Protein AF-A0A953NHK7-F1 (afdb_monomer_lite)

Secondary structure (DSSP, 8-state):
--HHHHHHHHHTTTTT----HHHHHHHHHHHHHHHHHHHHHHHHHHHHHHHHHHHHHHHHHHHHTTT--S----HHHHHHHHHHHHHHHHHHHHHHHHHHHHHHHHHHTT-

Structure (mmCIF, N/CA/C/O backbone):
data_AF-A0A953NHK7-F1
#
_entry.id   AF-A0A953NHK7-F1
#
loop_
_atom_site.group_PDB
_atom_site.id
_atom_site.type_symbol
_atom_site.label_atom_id
_atom_site.label_alt_id
_atom_site.label_comp_id
_atom_site.label_asym_id
_atom_site.label_entity_id
_atom_site.label_seq_id
_atom_site.pdbx_PDB_ins_code
_atom_site.Cartn_x
_atom_site.Cartn_y
_atom_site.Cartn_z
_atom_site.occupancy
_atom_site.B_iso_or_equiv
_atom_site.auth_seq_id
_atom_site.auth_comp_id
_atom_site.auth_asym_id
_atom_site.auth_atom_id
_atom_site.pdbx_PDB_model_num
ATOM 1 N N . MET A 1 1 ? 25.060 -7.883 -4.696 1.00 54.66 1 MET A N 1
ATOM 2 C CA . MET A 1 1 ? 25.900 -7.013 -5.527 1.00 54.66 1 MET A CA 1
ATOM 3 C C . MET A 1 1 ? 26.848 -6.259 -4.617 1.00 54.66 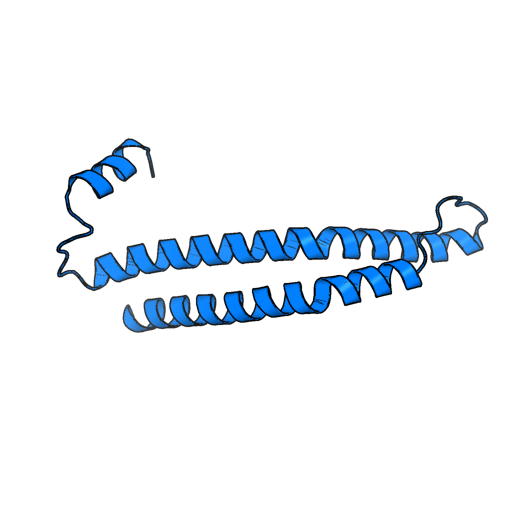1 MET A C 1
ATOM 5 O O . MET A 1 1 ? 26.381 -5.530 -3.742 1.00 54.66 1 MET A O 1
ATOM 9 N N . ASP A 1 2 ? 28.139 -6.533 -4.747 1.00 62.75 2 ASP A N 1
ATOM 10 C CA . ASP A 1 2 ? 29.198 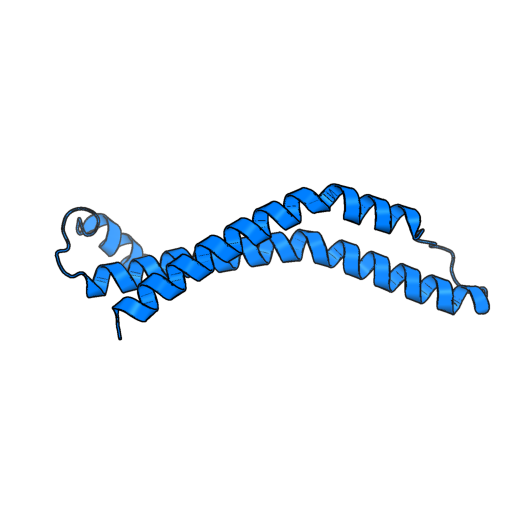-5.916 -3.938 1.00 62.75 2 ASP A CA 1
ATOM 11 C C . ASP A 1 2 ? 29.492 -4.470 -4.402 1.00 62.75 2 ASP A C 1
ATOM 13 O O . ASP A 1 2 ? 29.110 -4.058 -5.498 1.00 62.75 2 ASP A O 1
ATOM 17 N N . ILE A 1 3 ? 30.150 -3.672 -3.555 1.00 62.06 3 ILE A N 1
ATOM 18 C CA . ILE A 1 3 ? 30.604 -2.308 -3.849 1.00 62.06 3 ILE A CA 1
ATOM 19 C C . ILE A 1 3 ? 31.512 -2.274 -5.089 1.00 62.06 3 ILE A C 1
ATOM 21 O O . ILE A 1 3 ? 31.459 -1.308 -5.846 1.00 62.06 3 ILE A O 1
ATOM 25 N N . ILE A 1 4 ? 32.282 -3.340 -5.338 1.00 62.97 4 ILE A N 1
ATOM 26 C CA . ILE A 1 4 ? 33.149 -3.463 -6.515 1.00 62.97 4 ILE A CA 1
ATOM 27 C C . ILE A 1 4 ? 32.306 -3.558 -7.796 1.00 62.97 4 ILE A C 1
ATOM 29 O O . ILE A 1 4 ? 32.522 -2.771 -8.714 1.00 62.97 4 ILE A O 1
ATOM 33 N N . GLU A 1 5 ? 31.266 -4.399 -7.817 1.00 59.53 5 GLU A N 1
ATOM 34 C CA . GLU A 1 5 ? 30.342 -4.515 -8.963 1.00 59.53 5 GLU A CA 1
ATOM 35 C C . GLU A 1 5 ? 29.593 -3.200 -9.239 1.00 59.53 5 GLU A C 1
ATOM 37 O O . GLU A 1 5 ? 29.393 -2.816 -10.393 1.00 59.53 5 GLU A O 1
ATOM 42 N N . LYS A 1 6 ? 29.208 -2.465 -8.185 1.00 62.09 6 LYS A N 1
ATOM 43 C CA . LYS A 1 6 ? 28.562 -1.145 -8.316 1.00 62.09 6 LYS A CA 1
ATOM 44 C C . LYS A 1 6 ? 29.499 -0.104 -8.927 1.00 62.09 6 LYS A C 1
ATOM 46 O O . LYS A 1 6 ? 29.066 0.697 -9.753 1.00 62.09 6 LYS A O 1
ATOM 51 N N . CYS A 1 7 ? 30.768 -0.112 -8.526 1.00 57.75 7 CYS A N 1
ATOM 52 C CA . CYS A 1 7 ? 31.775 0.797 -9.058 1.00 57.75 7 CYS A CA 1
ATOM 53 C C . CYS A 1 7 ? 32.082 0.488 -10.524 1.00 57.75 7 CYS A C 1
ATOM 55 O O . CYS A 1 7 ? 32.084 1.413 -11.328 1.00 57.75 7 CYS A O 1
ATOM 57 N N . GLU A 1 8 ? 32.247 -0.786 -10.891 1.00 57.53 8 GLU A N 1
ATOM 58 C CA . GLU A 1 8 ? 32.501 -1.207 -12.275 1.00 57.53 8 GLU A CA 1
ATOM 59 C C . GLU A 1 8 ? 31.357 -0.833 -13.227 1.00 57.53 8 GLU A C 1
ATOM 61 O O . GLU A 1 8 ? 31.616 -0.410 -14.355 1.00 57.53 8 GLU A O 1
ATOM 66 N N . LEU A 1 9 ? 30.100 -0.893 -12.775 1.00 59.47 9 LEU A N 1
ATOM 67 C CA . LEU A 1 9 ? 28.931 -0.410 -13.526 1.00 59.47 9 LEU A CA 1
ATOM 68 C C . LEU A 1 9 ? 29.007 1.090 -13.859 1.00 59.47 9 LEU A C 1
ATOM 70 O O . LEU A 1 9 ? 28.588 1.504 -14.942 1.00 59.47 9 LEU A O 1
ATOM 74 N N . ILE A 1 10 ? 29.565 1.897 -12.953 1.00 63.34 10 ILE A N 1
ATOM 75 C CA . ILE A 1 10 ? 29.709 3.350 -13.110 1.00 63.34 10 ILE A CA 1
ATOM 76 C C . ILE A 1 10 ? 30.931 3.693 -13.978 1.00 63.34 10 ILE A C 1
ATOM 78 O O . ILE A 1 10 ? 30.824 4.534 -14.871 1.00 63.34 10 ILE A O 1
ATOM 82 N N . THR A 1 11 ? 32.085 3.049 -13.763 1.00 53.44 11 THR A N 1
ATOM 83 C CA . THR A 1 11 ? 33.334 3.357 -14.492 1.00 53.44 11 THR A CA 1
ATOM 84 C C . THR A 1 11 ? 33.384 2.809 -15.915 1.00 53.44 11 THR A C 1
ATOM 86 O O . THR A 1 11 ? 34.112 3.355 -16.741 1.00 53.44 11 THR A O 1
ATOM 89 N N . SER A 1 12 ? 32.616 1.771 -16.246 1.00 50.22 12 SER A N 1
ATOM 90 C CA . SER A 1 12 ? 32.643 1.139 -17.577 1.00 50.22 12 SER A CA 1
ATOM 91 C C . SER A 1 12 ? 31.852 1.875 -18.673 1.00 50.22 12 SER A C 1
ATOM 93 O O . SER A 1 12 ? 31.733 1.354 -19.779 1.00 50.22 12 SER A O 1
ATOM 95 N N . ASN A 1 13 ? 31.317 3.082 -18.423 1.00 46.66 13 ASN A N 1
ATOM 96 C CA . ASN A 1 13 ? 30.449 3.808 -19.372 1.00 46.66 13 ASN A CA 1
ATOM 97 C C . ASN A 1 13 ? 29.195 3.014 -19.811 1.00 46.66 13 ASN A C 1
ATOM 99 O O . ASN A 1 13 ? 28.598 3.295 -20.854 1.00 46.66 13 ASN A O 1
ATOM 103 N N . SER A 1 14 ? 28.734 2.061 -18.994 1.00 48.62 14 SER A N 1
ATOM 104 C CA . SER A 1 14 ? 27.554 1.231 -19.287 1.00 48.62 14 SER A CA 1
ATOM 105 C C . SER A 1 14 ? 26.229 2.009 -19.300 1.00 48.62 14 SER A C 1
ATOM 107 O O . SER A 1 14 ? 25.237 1.502 -19.816 1.00 48.62 14 SER A O 1
ATOM 109 N N . LEU A 1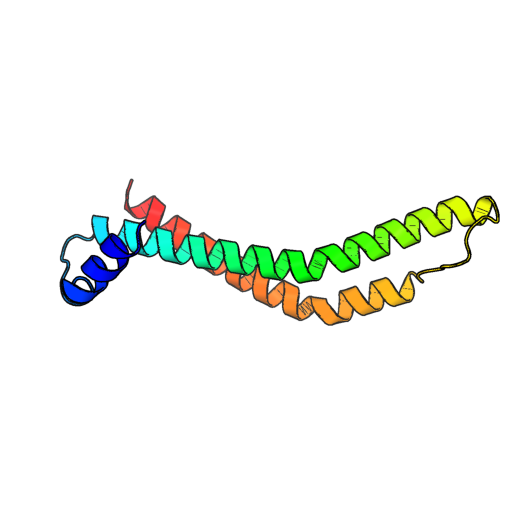 15 ? 26.211 3.254 -18.805 1.00 48.97 15 LEU A N 1
ATOM 110 C CA . LEU A 1 15 ? 25.085 4.182 -18.973 1.00 48.97 15 LEU A CA 1
ATOM 111 C C . LEU A 1 15 ? 25.017 4.816 -20.376 1.00 48.97 15 LEU A C 1
ATOM 113 O O . LEU A 1 15 ? 23.999 5.416 -20.706 1.00 48.97 15 LEU A O 1
ATOM 117 N N . VAL A 1 16 ? 26.075 4.722 -21.198 1.00 48.78 16 VAL A N 1
ATOM 118 C CA . VAL A 1 16 ? 26.195 5.535 -22.424 1.00 48.78 16 VAL A CA 1
ATOM 119 C C . VAL A 1 16 ? 26.084 4.728 -23.723 1.00 48.78 16 VAL A C 1
ATOM 121 O O . VAL A 1 16 ? 25.594 5.279 -24.700 1.00 48.78 16 VAL A O 1
ATOM 124 N N . PHE A 1 17 ? 26.405 3.431 -23.778 1.00 45.16 17 PHE A N 1
ATOM 125 C CA . PHE A 1 17 ? 26.123 2.613 -24.974 1.00 45.16 17 PHE A CA 1
ATOM 126 C C . PHE A 1 17 ? 26.014 1.116 -24.644 1.00 45.16 17 PHE A C 1
ATOM 128 O O . PHE A 1 17 ? 27.019 0.415 -24.606 1.00 45.16 17 PHE A O 1
ATOM 135 N N . ASN A 1 18 ? 24.794 0.589 -24.503 1.00 43.94 18 ASN A N 1
ATOM 136 C CA . ASN A 1 18 ? 24.544 -0.852 -24.611 1.00 43.94 18 ASN A CA 1
ATOM 137 C C . ASN A 1 18 ? 23.375 -1.115 -25.569 1.00 43.94 18 ASN A C 1
ATOM 139 O O . ASN A 1 18 ? 22.215 -0.844 -25.261 1.00 43.94 18 ASN A O 1
ATOM 143 N N . ARG A 1 19 ? 23.709 -1.649 -26.754 1.00 47.53 19 ARG A N 1
ATOM 144 C CA . ARG A 1 19 ? 22.773 -2.125 -27.793 1.00 47.53 19 ARG A CA 1
ATOM 145 C C . ARG A 1 19 ? 22.134 -3.489 -27.462 1.00 47.53 19 ARG A C 1
ATOM 147 O O . ARG A 1 19 ? 21.416 -4.022 -28.298 1.00 47.53 19 ARG A O 1
ATOM 154 N N . ASP A 1 20 ? 22.370 -4.042 -26.270 1.00 51.56 20 ASP A N 1
ATOM 155 C CA . ASP A 1 20 ? 21.728 -5.274 -25.792 1.00 51.56 20 ASP A CA 1
ATOM 156 C C . ASP A 1 20 ? 20.420 -4.942 -25.057 1.00 51.56 20 ASP A C 1
ATOM 158 O O . ASP A 1 20 ? 20.392 -4.719 -23.843 1.00 51.56 20 ASP A O 1
ATOM 162 N N . THR A 1 21 ? 19.311 -4.942 -25.795 1.00 57.72 21 THR A N 1
ATOM 163 C CA . THR A 1 21 ? 17.949 -4.727 -25.272 1.00 57.72 21 THR A CA 1
ATOM 164 C C . THR A 1 21 ? 17.600 -5.654 -24.103 1.00 57.72 21 THR A C 1
ATOM 166 O O . THR A 1 21 ? 16.949 -5.218 -23.156 1.00 57.72 21 THR A O 1
ATOM 169 N N . ALA A 1 22 ? 18.095 -6.896 -24.109 1.00 56.69 22 ALA A N 1
ATOM 170 C CA . ALA A 1 22 ? 17.858 -7.866 -23.037 1.00 56.69 22 ALA A CA 1
ATOM 171 C C . ALA A 1 22 ? 18.576 -7.520 -21.712 1.00 56.69 22 ALA A C 1
ATOM 173 O O . ALA A 1 22 ? 18.030 -7.755 -20.634 1.00 56.69 22 ALA A O 1
ATOM 174 N N . LYS A 1 23 ? 19.785 -6.935 -21.760 1.00 58.28 23 LYS A N 1
ATOM 175 C CA . LYS A 1 23 ? 20.513 -6.512 -20.544 1.00 58.28 23 LYS A CA 1
ATOM 176 C C . LYS A 1 23 ? 19.895 -5.259 -19.928 1.00 58.28 23 LYS A C 1
ATOM 178 O O . LYS A 1 23 ? 19.775 -5.192 -18.707 1.00 58.28 23 LYS A O 1
ATOM 183 N N . ASN A 1 24 ? 19.437 -4.327 -20.765 1.00 65.62 24 ASN A N 1
ATOM 184 C CA . ASN A 1 24 ? 18.731 -3.126 -20.311 1.00 65.62 24 ASN A CA 1
ATOM 185 C C . ASN A 1 24 ? 17.422 -3.500 -19.602 1.00 65.62 24 ASN A C 1
ATOM 187 O O . ASN A 1 24 ? 17.158 -3.009 -18.512 1.00 65.62 24 ASN A O 1
ATOM 191 N N . ALA A 1 25 ? 16.678 -4.474 -20.132 1.00 70.31 25 ALA A N 1
ATOM 192 C CA . ALA A 1 25 ? 15.443 -4.937 -19.508 1.00 70.31 25 ALA A CA 1
ATOM 193 C C . ALA A 1 25 ? 15.643 -5.568 -18.114 1.00 70.31 25 ALA A C 1
ATOM 195 O O . ALA A 1 25 ? 14.785 -5.425 -17.245 1.00 70.31 25 ALA A O 1
ATOM 196 N N . LYS A 1 26 ? 16.777 -6.242 -17.872 1.00 75.62 26 LYS A N 1
ATOM 197 C CA . LYS A 1 26 ? 17.108 -6.799 -16.550 1.00 75.62 26 LYS A CA 1
ATOM 198 C C . LYS A 1 26 ? 17.410 -5.700 -15.524 1.00 75.62 26 LYS A C 1
ATOM 200 O O . LYS A 1 26 ? 16.913 -5.782 -14.405 1.00 75.62 26 LYS A O 1
ATOM 205 N N . ILE A 1 27 ? 18.195 -4.692 -15.910 1.00 75.88 27 ILE A N 1
ATOM 206 C CA . ILE A 1 27 ? 18.526 -3.542 -15.050 1.00 75.88 27 ILE A CA 1
ATOM 207 C C . ILE A 1 27 ? 17.269 -2.709 -14.775 1.00 75.88 27 ILE A C 1
ATOM 209 O O . ILE A 1 27 ? 16.990 -2.381 -13.625 1.00 75.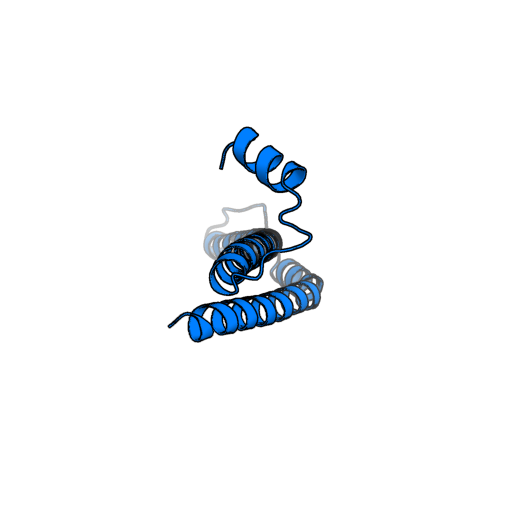88 27 ILE A O 1
ATOM 213 N N . ASP A 1 28 ? 16.462 -2.439 -15.804 1.00 73.88 28 ASP A N 1
ATOM 214 C CA . ASP A 1 28 ? 15.191 -1.729 -15.652 1.00 73.88 28 ASP A CA 1
ATOM 215 C C . ASP A 1 28 ? 14.268 -2.472 -14.677 1.00 73.88 28 ASP A C 1
ATOM 217 O O . ASP A 1 28 ? 13.688 -1.866 -13.777 1.00 73.88 28 ASP A O 1
ATOM 221 N N . LEU A 1 29 ? 14.164 -3.800 -14.801 1.00 83.88 29 LEU A N 1
ATOM 222 C CA . LEU A 1 29 ? 13.362 -4.619 -13.895 1.00 83.88 29 LEU A CA 1
ATOM 223 C C . LEU A 1 29 ? 13.857 -4.544 -12.442 1.00 83.88 29 LEU A C 1
ATOM 225 O O . LEU A 1 29 ? 13.033 -4.510 -11.527 1.00 83.88 29 LEU A O 1
ATOM 229 N N . GLU A 1 30 ? 15.170 -4.520 -12.212 1.00 86.19 30 GLU A N 1
ATOM 230 C CA . GLU A 1 30 ? 15.753 -4.350 -10.876 1.00 86.19 30 GLU A CA 1
ATOM 231 C C . GLU A 1 30 ? 15.357 -2.994 -10.278 1.00 86.19 30 GLU A C 1
ATOM 233 O O . GLU A 1 30 ? 14.763 -2.957 -9.200 1.00 86.19 30 GLU A O 1
ATOM 238 N N . ILE A 1 31 ? 15.540 -1.905 -11.032 1.00 81.88 31 ILE A N 1
ATOM 239 C CA . ILE A 1 31 ? 15.165 -0.544 -10.619 1.00 81.88 31 ILE A CA 1
ATOM 240 C C . ILE A 1 31 ? 13.667 -0.455 -10.291 1.00 81.88 31 ILE A C 1
ATOM 242 O O . ILE A 1 31 ? 13.282 0.030 -9.226 1.00 81.88 31 ILE A O 1
ATOM 246 N N . TYR A 1 32 ? 12.791 -0.950 -11.172 1.00 82.62 32 TYR A N 1
ATOM 247 C CA . TYR A 1 32 ? 11.346 -0.901 -10.929 1.00 82.62 32 TYR A CA 1
ATOM 248 C C . TYR A 1 32 ? 10.924 -1.744 -9.717 1.00 82.62 32 TYR A C 1
ATOM 250 O O . TYR A 1 32 ? 9.994 -1.359 -9.004 1.00 82.62 32 TYR A O 1
ATOM 258 N N . ASN A 1 33 ? 11.596 -2.867 -9.447 1.00 87.88 33 ASN A N 1
ATOM 259 C CA . ASN A 1 33 ? 11.337 -3.665 -8.248 1.00 87.88 33 ASN A CA 1
ATOM 260 C C . ASN A 1 33 ? 11.829 -2.978 -6.966 1.00 87.88 33 ASN A C 1
ATOM 262 O O . ASN A 1 33 ? 11.144 -3.058 -5.945 1.00 87.88 33 ASN A O 1
ATOM 266 N N . GLU A 1 34 ? 12.963 -2.276 -6.999 1.00 90.94 34 GLU A N 1
ATOM 267 C CA . GLU A 1 34 ? 13.419 -1.463 -5.866 1.00 90.94 34 GLU A CA 1
ATOM 268 C C . GLU A 1 34 ? 12.408 -0.358 -5.536 1.00 90.94 34 GLU A C 1
ATOM 270 O O . GLU A 1 34 ? 11.943 -0.276 -4.397 1.00 90.94 34 GLU A O 1
ATOM 275 N N . ILE A 1 35 ? 11.968 0.401 -6.547 1.00 88.12 35 ILE A N 1
ATOM 276 C CA . ILE A 1 35 ? 10.949 1.453 -6.388 1.00 88.12 35 ILE A CA 1
ATOM 277 C C . ILE A 1 35 ? 9.636 0.863 -5.852 1.00 88.12 35 ILE A C 1
ATOM 279 O O . ILE A 1 35 ? 9.010 1.424 -4.951 1.00 88.12 35 ILE A O 1
ATOM 283 N N . LYS A 1 36 ? 9.207 -0.296 -6.371 1.00 91.94 36 LYS A N 1
ATOM 284 C CA . LYS A 1 36 ? 8.022 -1.013 -5.877 1.00 91.94 36 LYS A CA 1
ATOM 285 C C . LYS A 1 36 ? 8.133 -1.321 -4.385 1.00 91.94 36 LYS A C 1
ATOM 287 O O . LYS A 1 36 ? 7.180 -1.085 -3.643 1.00 91.94 36 LYS A O 1
ATOM 292 N N . ASN A 1 37 ? 9.272 -1.857 -3.956 1.00 93.94 37 ASN A N 1
ATOM 293 C CA . ASN A 1 37 ? 9.503 -2.219 -2.561 1.00 93.94 37 ASN A CA 1
ATOM 294 C C . ASN A 1 37 ? 9.514 -0.984 -1.653 1.00 93.94 37 ASN A C 1
ATOM 296 O O . ASN A 1 37 ? 8.980 -1.041 -0.548 1.00 93.94 37 ASN A O 1
ATOM 300 N N . GLU A 1 38 ? 10.070 0.134 -2.115 1.00 95.62 38 GLU A N 1
ATOM 301 C CA . GLU A 1 38 ? 10.040 1.401 -1.383 1.00 95.62 38 GLU A CA 1
ATOM 302 C C . GLU A 1 38 ? 8.609 1.928 -1.209 1.00 95.62 38 GLU A C 1
ATOM 304 O O . GLU A 1 38 ? 8.198 2.228 -0.089 1.00 95.62 38 GLU A O 1
ATOM 309 N N . ILE A 1 39 ? 7.801 1.932 -2.276 1.00 93.25 39 ILE A N 1
ATOM 310 C CA . ILE A 1 39 ? 6.383 2.326 -2.204 1.00 93.25 39 ILE A CA 1
ATOM 311 C C . ILE A 1 39 ? 5.607 1.448 -1.210 1.00 93.25 39 ILE A C 1
ATOM 313 O O . ILE A 1 39 ? 4.783 1.957 -0.448 1.00 93.25 39 ILE A O 1
ATOM 317 N N . ILE A 1 40 ? 5.862 0.134 -1.200 1.00 96.75 40 ILE A N 1
ATOM 318 C CA . ILE A 1 40 ? 5.227 -0.796 -0.254 1.00 96.75 40 ILE A CA 1
ATOM 319 C C . ILE A 1 40 ? 5.617 -0.452 1.188 1.00 96.75 40 ILE A C 1
ATOM 321 O O . ILE A 1 40 ? 4.732 -0.351 2.035 1.00 96.75 40 ILE A O 1
ATOM 325 N N . ARG A 1 41 ? 6.904 -0.203 1.465 1.00 97.62 41 ARG A N 1
ATOM 326 C CA . ARG A 1 41 ? 7.371 0.186 2.808 1.00 97.62 41 ARG A CA 1
ATOM 327 C C . ARG A 1 41 ? 6.724 1.484 3.289 1.00 97.62 41 ARG A C 1
ATOM 329 O O . ARG A 1 41 ? 6.313 1.569 4.445 1.00 97.62 41 ARG A O 1
ATOM 336 N N . GLU A 1 42 ? 6.587 2.476 2.412 1.00 96.75 42 GLU A N 1
ATOM 337 C CA . GLU A 1 42 ? 5.902 3.733 2.734 1.00 96.75 42 GLU A CA 1
ATOM 338 C C . GLU A 1 42 ? 4.415 3.513 3.050 1.00 96.75 42 GLU A C 1
ATOM 340 O O . GLU A 1 42 ? 3.898 4.041 4.038 1.00 96.75 42 GLU A O 1
ATOM 345 N N . LEU A 1 43 ? 3.722 2.681 2.264 1.00 97.12 43 LEU A N 1
ATOM 346 C CA . LEU A 1 43 ? 2.331 2.305 2.538 1.00 97.12 43 LEU A CA 1
ATOM 347 C C . LEU A 1 43 ? 2.186 1.588 3.887 1.00 97.12 43 LEU A C 1
ATOM 349 O O . LEU A 1 43 ? 1.299 1.929 4.670 1.00 97.12 43 LEU A O 1
ATOM 353 N N . GLU A 1 44 ? 3.061 0.628 4.182 1.00 97.06 44 GLU A N 1
ATOM 354 C CA . GLU A 1 44 ? 3.075 -0.103 5.453 1.00 97.06 44 GLU A CA 1
ATOM 355 C C . GLU A 1 44 ? 3.326 0.826 6.645 1.00 97.06 44 GLU A C 1
ATOM 357 O O . GLU A 1 44 ? 2.630 0.728 7.656 1.00 97.06 44 GLU A O 1
ATOM 362 N N . SER A 1 45 ? 4.269 1.763 6.516 1.00 97.12 45 SER A N 1
ATOM 363 C CA . SER A 1 45 ? 4.579 2.772 7.537 1.00 97.12 45 SER A CA 1
ATOM 364 C C . SER A 1 45 ? 3.362 3.639 7.889 1.00 97.12 45 SER A C 1
ATOM 366 O O . SER A 1 45 ? 3.142 3.973 9.053 1.00 97.12 45 SER A O 1
ATOM 368 N N . ILE A 1 46 ? 2.517 3.949 6.901 1.00 96.25 46 ILE A N 1
ATOM 369 C CA . ILE A 1 46 ? 1.286 4.727 7.097 1.00 96.25 46 ILE A CA 1
ATOM 370 C C . ILE A 1 46 ? 0.167 3.873 7.707 1.00 96.25 46 ILE A C 1
ATOM 372 O O . ILE A 1 46 ? -0.528 4.312 8.625 1.00 96.25 46 ILE A O 1
ATOM 376 N N . ILE A 1 47 ? -0.044 2.666 7.179 1.00 96.50 47 ILE A N 1
ATOM 377 C CA . ILE A 1 47 ? -1.226 1.848 7.482 1.00 96.50 47 ILE A CA 1
ATOM 378 C C . ILE A 1 47 ? -1.067 1.092 8.808 1.00 96.50 47 ILE A C 1
ATOM 380 O O . ILE A 1 47 ? -2.026 0.991 9.578 1.00 96.50 47 ILE A O 1
ATOM 384 N N . ASN A 1 48 ? 0.127 0.574 9.108 1.00 97.00 48 ASN A N 1
ATOM 385 C CA . ASN A 1 48 ? 0.345 -0.283 10.275 1.00 97.00 48 ASN A CA 1
ATOM 386 C C . ASN A 1 48 ? -0.004 0.393 11.611 1.00 97.00 48 ASN A C 1
ATOM 388 O O . ASN A 1 48 ? -0.696 -0.246 12.409 1.00 97.00 48 ASN A O 1
ATOM 392 N N . PRO A 1 49 ? 0.383 1.656 11.880 1.00 94.94 49 PRO A N 1
ATOM 393 C CA . PRO A 1 49 ? -0.010 2.338 13.113 1.00 94.94 49 PRO A CA 1
ATOM 394 C C . PRO A 1 49 ? -1.530 2.452 13.268 1.00 94.94 49 PRO A C 1
ATOM 396 O O . PRO A 1 49 ? -2.063 2.173 14.338 1.00 94.94 49 PRO A O 1
ATOM 399 N N . ILE A 1 50 ? -2.243 2.768 12.182 1.00 95.19 50 ILE A N 1
ATOM 400 C CA . ILE A 1 50 ? -3.707 2.901 12.178 1.00 95.19 50 ILE A CA 1
ATOM 401 C C . ILE A 1 50 ? -4.373 1.551 12.475 1.00 95.19 50 ILE A C 1
ATOM 403 O O . ILE A 1 50 ? -5.313 1.475 13.266 1.00 95.19 50 ILE A O 1
ATOM 407 N N . ILE A 1 51 ? -3.860 0.464 11.889 1.00 94.81 51 ILE A N 1
ATOM 408 C CA . ILE A 1 51 ? -4.335 -0.895 12.179 1.00 94.81 51 ILE A CA 1
ATOM 409 C C . ILE A 1 51 ? -4.103 -1.256 13.650 1.00 94.81 51 ILE A C 1
ATOM 411 O O . ILE A 1 51 ? -4.962 -1.894 14.262 1.00 94.81 51 ILE A O 1
ATOM 415 N N . GLN A 1 52 ? -2.961 -0.881 14.232 1.00 93.44 52 GLN A N 1
ATOM 416 C CA . GLN A 1 52 ? -2.696 -1.137 15.651 1.00 93.44 52 GLN A CA 1
ATOM 417 C C . GLN A 1 52 ? -3.630 -0.336 16.558 1.00 93.44 52 GLN A C 1
ATOM 419 O O . GLN A 1 52 ? -4.192 -0.906 17.493 1.00 93.44 52 GLN A O 1
ATOM 424 N N . ASP A 1 53 ? -3.877 0.934 16.241 1.00 91.62 53 ASP A N 1
ATOM 425 C CA . ASP A 1 53 ? -4.853 1.753 16.959 1.00 91.62 53 ASP A CA 1
ATOM 426 C C . ASP A 1 53 ? -6.253 1.127 16.900 1.00 91.62 53 ASP A C 1
ATOM 428 O O . ASP A 1 53 ? -6.920 1.002 17.927 1.00 91.62 53 ASP A O 1
ATOM 432 N N . TYR A 1 54 ? -6.671 0.637 15.728 1.00 92.06 54 TYR A N 1
ATOM 433 C CA . TYR A 1 54 ? -7.943 -0.070 15.571 1.00 92.06 54 TYR A CA 1
ATOM 434 C C . TYR A 1 54 ? -8.011 -1.359 16.399 1.00 92.06 54 TYR A C 1
ATOM 436 O O . TYR A 1 54 ? -8.998 -1.596 17.096 1.00 92.06 54 TYR A O 1
ATOM 444 N N . LYS A 1 55 ? -6.951 -2.178 16.396 1.00 90.94 55 LYS A N 1
ATOM 445 C CA . LYS A 1 55 ? -6.874 -3.384 17.240 1.00 90.94 55 LYS A CA 1
ATOM 446 C C . LYS A 1 55 ? -6.986 -3.044 18.725 1.00 90.94 55 LYS A C 1
ATOM 448 O O . LYS A 1 55 ? -7.645 -3.772 19.467 1.00 90.94 55 LYS A O 1
ATOM 453 N N . ASN A 1 56 ? -6.353 -1.959 19.159 1.00 88.00 56 ASN A N 1
ATOM 454 C CA . ASN A 1 56 ? -6.411 -1.492 20.540 1.00 88.00 56 ASN A CA 1
ATOM 455 C C . ASN A 1 56 ? -7.809 -0.985 20.909 1.00 88.00 56 ASN A C 1
ATOM 457 O O . ASN A 1 56 ? -8.302 -1.332 21.977 1.00 88.00 56 ASN A O 1
ATOM 461 N N . TYR A 1 57 ? -8.477 -0.257 20.010 1.00 88.56 57 TYR A N 1
ATOM 462 C CA . TYR A 1 57 ? -9.876 0.139 20.179 1.00 88.56 57 TYR A CA 1
ATOM 463 C C . TYR A 1 57 ? -10.802 -1.075 20.330 1.00 88.56 57 TYR A C 1
ATOM 465 O O . TYR A 1 57 ? -11.544 -1.158 21.305 1.00 88.56 57 TYR A O 1
ATOM 473 N N . VAL A 1 58 ? -10.708 -2.061 19.429 1.00 88.00 58 VAL A N 1
ATOM 474 C CA . VAL A 1 58 ? -11.532 -3.284 19.487 1.00 88.00 58 VAL A CA 1
ATOM 475 C C . VAL A 1 58 ? -11.307 -4.049 20.795 1.00 88.00 58 VAL A C 1
ATOM 477 O O . VAL A 1 58 ? -12.269 -4.476 21.433 1.00 88.00 58 VAL A O 1
ATOM 480 N N . LYS A 1 59 ? -10.047 -4.188 21.231 1.00 85.62 59 LYS A N 1
ATOM 481 C CA . LYS A 1 59 ? -9.722 -4.770 22.543 1.00 85.62 59 LYS A CA 1
ATOM 482 C C . LYS A 1 59 ? -10.342 -3.959 23.680 1.00 85.62 59 LYS A C 1
ATOM 484 O O . LYS A 1 59 ? -10.950 -4.548 24.566 1.00 85.62 59 LYS A O 1
ATOM 489 N N . GLY A 1 60 ? -10.220 -2.633 23.640 1.00 82.62 60 GLY A N 1
ATOM 490 C CA . GLY A 1 60 ? -10.819 -1.726 24.617 1.00 82.62 60 GLY A CA 1
ATOM 491 C C . GLY A 1 60 ? -12.323 -1.940 24.753 1.00 82.62 60 GLY A C 1
ATOM 492 O O . GLY A 1 60 ? -12.790 -2.206 25.852 1.00 82.62 60 GLY A O 1
ATOM 493 N N . CYS A 1 61 ? -13.064 -1.948 23.644 1.00 81.81 61 CYS A N 1
ATOM 494 C CA . CYS A 1 61 ? -14.507 -2.214 23.650 1.00 81.81 61 CYS A CA 1
ATOM 495 C C . CYS A 1 61 ? -14.867 -3.599 24.205 1.00 81.81 61 CYS A C 1
ATOM 497 O O . CYS A 1 61 ? -15.886 -3.750 24.874 1.00 81.81 61 CYS A O 1
ATOM 499 N N . PHE A 1 62 ? -14.036 -4.619 23.968 1.00 79.56 62 PHE A N 1
ATOM 500 C CA . PHE A 1 62 ? -14.241 -5.934 24.575 1.00 79.56 62 PHE A CA 1
ATOM 501 C C . PHE A 1 62 ? -14.069 -5.888 26.103 1.00 79.56 62 PHE A C 1
ATOM 503 O O . PHE A 1 62 ? -14.914 -6.410 26.830 1.00 79.56 62 PHE A O 1
ATOM 510 N N . TYR A 1 63 ? -13.008 -5.236 26.596 1.00 76.00 63 TYR A N 1
ATOM 511 C CA . TYR A 1 63 ? -12.687 -5.135 28.026 1.00 76.00 63 TYR A CA 1
ATOM 512 C C . TYR A 1 63 ? -13.493 -4.077 28.793 1.00 76.00 63 TYR A C 1
ATOM 514 O O . TYR A 1 63 ? -13.550 -4.148 30.021 1.00 76.00 63 TYR A O 1
ATOM 522 N N . GLU A 1 64 ? -14.137 -3.120 28.118 1.00 64.75 64 GLU A N 1
ATOM 523 C CA . GLU A 1 64 ? -15.075 -2.167 28.732 1.00 64.75 64 GLU A CA 1
ATOM 524 C C . GLU A 1 64 ? -16.214 -2.893 29.457 1.00 64.75 64 GLU A C 1
ATOM 526 O O . GLU A 1 64 ? -16.600 -2.483 30.551 1.00 64.75 64 GLU A O 1
ATOM 531 N N . ASN A 1 65 ? -16.655 -4.037 28.924 1.00 63.38 65 ASN A N 1
ATOM 532 C CA . ASN A 1 65 ? -17.633 -4.918 29.572 1.00 63.38 65 ASN A CA 1
ATOM 533 C C . ASN A 1 65 ? -17.120 -5.553 30.880 1.00 63.38 65 ASN A C 1
ATOM 535 O O . ASN A 1 65 ? -17.902 -6.127 31.633 1.00 63.38 65 ASN A O 1
ATOM 539 N N . TYR A 1 66 ? -15.818 -5.449 31.159 1.00 64.19 66 TYR A N 1
ATOM 540 C CA . TYR A 1 66 ? -15.137 -6.061 32.300 1.00 64.19 66 TYR A CA 1
ATOM 541 C C . TYR A 1 66 ? -14.417 -5.028 33.200 1.00 64.19 66 TYR A C 1
ATOM 543 O O . TYR A 1 66 ? -13.594 -5.417 34.025 1.00 64.19 66 TYR A O 1
ATOM 551 N N . LEU A 1 67 ? -14.724 -3.722 33.067 1.00 57.28 67 LEU A N 1
ATOM 552 C CA . LEU A 1 67 ? -14.226 -2.605 33.908 1.00 57.28 67 LEU A CA 1
ATOM 553 C C . LEU A 1 67 ? -12.685 -2.456 34.015 1.00 57.28 67 LEU A C 1
ATOM 555 O O . LEU A 1 67 ? -12.190 -1.779 34.913 1.00 57.28 67 LEU A O 1
ATOM 559 N N . MET A 1 68 ? -11.903 -3.046 33.104 1.00 57.91 68 MET A N 1
ATOM 560 C CA . MET A 1 68 ? -10.454 -3.251 33.298 1.00 57.91 68 MET A CA 1
ATOM 561 C C . MET A 1 68 ? -9.500 -2.326 32.509 1.00 57.91 68 MET A C 1
ATOM 563 O O . MET A 1 68 ? -8.295 -2.563 32.544 1.00 57.91 68 MET A O 1
ATOM 567 N N . GLN A 1 69 ? -9.946 -1.267 31.812 1.00 56.16 69 GLN A N 1
ATOM 568 C CA . GLN A 1 69 ? -9.016 -0.428 31.021 1.00 56.16 69 GLN A CA 1
ATOM 569 C C . GLN A 1 69 ? -9.170 1.093 31.168 1.00 56.16 69 GLN A C 1
ATOM 571 O O . GLN A 1 69 ? -10.264 1.642 31.078 1.00 56.16 69 GLN A O 1
ATOM 576 N N . GLN A 1 70 ? -8.017 1.763 31.329 1.00 58.19 70 GLN A N 1
ATOM 577 C CA . GLN A 1 70 ? -7.860 3.219 31.480 1.00 58.19 70 GLN A CA 1
ATOM 578 C C . GLN A 1 70 ? -7.474 3.960 30.180 1.00 58.19 70 GLN A C 1
ATOM 580 O O . GLN A 1 70 ? -7.677 5.167 30.101 1.00 58.19 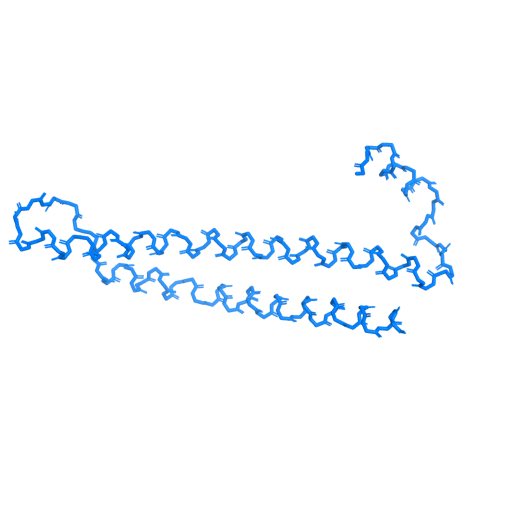70 GLN A O 1
ATOM 585 N N . ASN A 1 71 ? -6.977 3.275 29.140 1.00 59.47 71 ASN A N 1
ATOM 586 C CA . ASN A 1 71 ? -6.544 3.915 27.887 1.00 59.47 71 ASN A CA 1
ATOM 587 C C . ASN A 1 71 ? -7.559 3.684 26.761 1.00 59.47 71 ASN A C 1
ATOM 589 O O . ASN A 1 71 ? -7.429 2.746 25.974 1.00 59.47 71 ASN A O 1
ATOM 593 N N . LYS A 1 72 ? -8.577 4.546 26.680 1.00 65.94 72 LYS A N 1
ATOM 594 C CA . LYS A 1 72 ? -9.570 4.510 25.599 1.00 65.94 72 LYS A CA 1
ATOM 595 C C . LYS A 1 72 ? -9.051 5.265 24.377 1.00 65.94 72 LYS A C 1
ATOM 597 O O . LYS A 1 72 ? -9.136 6.486 24.327 1.00 65.94 72 LYS A O 1
ATOM 602 N N . ILE A 1 73 ? -8.548 4.542 23.379 1.00 71.50 73 ILE A N 1
ATOM 603 C CA . ILE A 1 73 ? -8.456 5.092 22.019 1.00 71.50 73 ILE A CA 1
ATOM 604 C C . ILE A 1 73 ? -9.887 5.236 21.503 1.00 71.50 73 ILE A C 1
ATOM 606 O O . ILE A 1 73 ? -10.656 4.280 21.572 1.00 71.50 73 ILE A O 1
ATOM 610 N N . ASN A 1 74 ? -10.264 6.416 21.014 1.00 79.88 74 ASN A N 1
ATOM 611 C CA . ASN A 1 74 ? -11.615 6.648 20.509 1.00 79.88 74 ASN A CA 1
ATOM 612 C C . ASN A 1 74 ? -11.703 6.286 19.016 1.00 79.88 74 ASN A C 1
ATOM 614 O O . ASN A 1 74 ? -10.833 6.655 18.227 1.00 79.88 74 ASN A O 1
ATOM 618 N N . HIS A 1 75 ? -12.789 5.617 18.616 1.00 85.38 75 HIS A N 1
ATOM 619 C CA . HIS A 1 75 ? -13.121 5.346 17.214 1.00 85.38 75 HIS A CA 1
ATOM 620 C C . HIS A 1 75 ? -12.993 6.589 16.320 1.00 85.38 75 HIS A C 1
ATOM 622 O O . HIS A 1 75 ? -12.413 6.518 15.239 1.00 85.38 75 HIS A O 1
ATOM 628 N N . TYR A 1 76 ? -13.457 7.742 16.808 1.00 87.69 76 TYR A N 1
ATOM 629 C CA . TYR A 1 76 ? -13.400 9.008 16.078 1.00 87.69 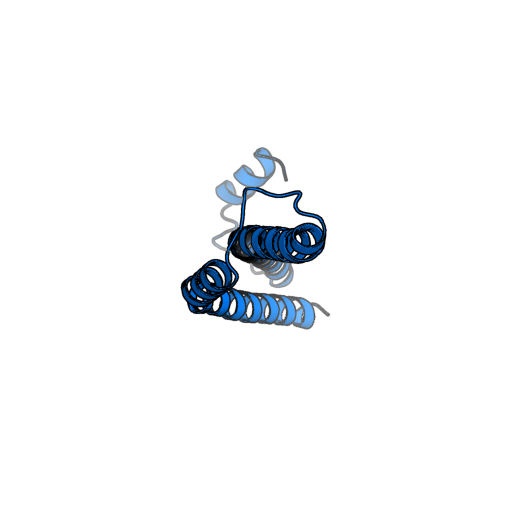76 TYR A CA 1
ATOM 630 C C . TYR A 1 76 ? -11.963 9.454 15.753 1.00 87.69 76 TYR A C 1
ATOM 632 O O . TYR A 1 76 ? -11.693 9.999 14.683 1.00 87.69 76 TYR A O 1
ATOM 640 N N . GLU A 1 77 ? -11.007 9.202 16.650 1.00 89.44 77 GLU A N 1
ATOM 641 C CA . GLU A 1 77 ? -9.601 9.545 16.410 1.00 89.44 77 GLU A CA 1
ATOM 642 C C . GLU A 1 77 ? -8.982 8.655 15.330 1.00 89.44 77 GLU A C 1
ATOM 644 O O . GLU A 1 77 ? -8.196 9.136 14.512 1.00 89.44 77 GLU A O 1
ATOM 649 N N . ILE A 1 78 ? -9.366 7.375 15.296 1.00 92.62 78 ILE A N 1
ATOM 650 C CA . ILE A 1 78 ? -8.950 6.434 14.249 1.00 92.62 78 ILE A CA 1
ATOM 651 C C . ILE A 1 78 ? -9.525 6.875 12.903 1.00 92.62 78 ILE A C 1
ATOM 653 O O . ILE A 1 78 ? -8.781 6.984 11.930 1.00 92.62 78 ILE A O 1
ATOM 657 N N . GLU A 1 79 ? -10.818 7.198 12.846 1.00 92.56 79 GLU A N 1
ATOM 658 C CA . GLU A 1 79 ? -11.471 7.678 11.626 1.00 92.56 79 GLU A CA 1
ATOM 659 C C . GLU A 1 79 ? -10.801 8.952 11.089 1.00 92.56 79 GLU A C 1
ATOM 661 O O . GLU A 1 79 ? -10.484 9.050 9.900 1.00 92.56 79 GLU A O 1
ATOM 666 N N . LYS A 1 80 ? -10.487 9.906 11.973 1.00 94.06 80 LYS A N 1
ATOM 667 C CA . LYS A 1 80 ? -9.745 11.117 11.609 1.00 94.06 80 LYS A CA 1
ATOM 668 C C . LYS A 1 80 ? -8.357 10.792 11.047 1.00 94.06 80 LYS A C 1
ATOM 670 O O . LYS A 1 80 ? -7.973 11.365 10.028 1.00 94.06 80 LYS A O 1
ATOM 675 N N . LYS A 1 81 ? -7.609 9.869 11.668 1.00 93.06 81 LYS A N 1
ATOM 676 C CA . LYS A 1 81 ? -6.304 9.413 11.154 1.00 93.06 81 LYS A CA 1
ATOM 677 C C . LYS A 1 81 ? -6.440 8.802 9.759 1.00 93.06 81 LYS A C 1
ATOM 679 O O . LYS A 1 81 ? -5.679 9.188 8.876 1.00 93.06 81 LYS A O 1
ATOM 684 N N . CYS A 1 82 ? -7.429 7.933 9.540 1.00 94.25 82 CYS A N 1
ATOM 685 C CA . CYS A 1 82 ? -7.725 7.346 8.229 1.00 94.25 82 CYS A CA 1
ATOM 686 C C . CYS A 1 82 ? -7.989 8.423 7.171 1.00 94.25 82 CYS A C 1
ATOM 688 O O . CYS A 1 82 ? -7.382 8.402 6.100 1.00 94.25 82 CYS A O 1
ATOM 690 N N . ASN A 1 83 ? -8.856 9.389 7.481 1.00 95.62 83 ASN A N 1
ATOM 691 C CA . ASN A 1 83 ? -9.203 10.466 6.557 1.00 95.62 83 ASN A CA 1
ATOM 692 C C . ASN A 1 83 ? -7.992 11.343 6.213 1.00 95.62 83 ASN A C 1
ATOM 694 O O . ASN A 1 83 ? -7.795 11.671 5.046 1.00 95.62 83 ASN A O 1
ATOM 698 N N . ASN A 1 84 ? -7.132 11.644 7.189 1.00 96.38 84 ASN A N 1
ATOM 699 C CA . ASN A 1 84 ? -5.937 12.466 6.977 1.00 96.38 84 ASN A CA 1
ATOM 700 C C . ASN A 1 84 ? -4.895 11.818 6.055 1.00 96.38 84 ASN A C 1
ATOM 702 O O . ASN A 1 84 ? -4.133 12.528 5.402 1.00 96.38 84 ASN A O 1
ATOM 706 N N . VAL A 1 85 ? -4.824 10.485 6.010 1.00 96.25 85 VAL A N 1
ATOM 707 C CA . VAL A 1 85 ? -3.835 9.773 5.181 1.00 96.25 85 VAL A CA 1
ATOM 708 C C . VAL A 1 85 ? -4.415 9.234 3.877 1.00 96.25 85 VAL A C 1
ATOM 710 O O . VAL A 1 85 ? -3.656 8.763 3.032 1.00 96.25 85 VAL A O 1
ATOM 713 N N . LYS A 1 86 ? -5.737 9.309 3.686 1.00 95.38 86 LYS A N 1
ATOM 714 C CA . LYS A 1 86 ? -6.454 8.728 2.542 1.00 95.38 86 LYS A CA 1
ATOM 715 C C . LYS A 1 86 ? -5.860 9.145 1.198 1.00 95.38 86 LYS A C 1
ATOM 717 O O . LYS A 1 86 ? -5.576 8.291 0.361 1.00 95.38 86 LYS A O 1
ATOM 722 N N . ASP A 1 87 ? -5.631 10.440 1.001 1.00 95.56 87 ASP A N 1
ATOM 723 C CA . ASP A 1 87 ? -5.097 10.952 -0.264 1.00 95.56 87 ASP A CA 1
ATOM 724 C C . ASP A 1 87 ? -3.645 10.525 -0.489 1.00 95.56 87 ASP A C 1
ATOM 726 O O . ASP A 1 87 ? -3.272 10.157 -1.604 1.00 95.56 87 ASP A O 1
ATOM 730 N N . LYS A 1 88 ? -2.847 10.475 0.585 1.00 94.62 88 LYS A N 1
ATOM 731 C CA . LYS A 1 88 ? -1.466 9.979 0.548 1.00 94.62 88 LYS A CA 1
ATOM 732 C C . LYS A 1 88 ? -1.423 8.492 0.176 1.00 94.62 88 LYS A C 1
ATOM 734 O O . LYS A 1 88 ? -0.658 8.108 -0.703 1.00 94.62 88 LYS A O 1
ATOM 739 N N . ILE A 1 89 ? -2.285 7.663 0.771 1.00 95.88 89 ILE A N 1
ATOM 740 C CA . ILE A 1 89 ? -2.425 6.241 0.411 1.00 95.88 89 ILE A CA 1
ATOM 741 C C . ILE A 1 89 ? -2.831 6.100 -1.059 1.00 95.88 89 ILE A C 1
ATOM 743 O O . ILE A 1 89 ? -2.206 5.345 -1.800 1.00 95.88 89 ILE A O 1
ATOM 747 N N . ASN A 1 90 ? -3.832 6.860 -1.511 1.00 94.94 90 ASN A N 1
ATOM 748 C CA . ASN A 1 90 ? -4.287 6.824 -2.902 1.00 94.94 90 ASN A CA 1
ATOM 749 C C . ASN A 1 90 ? -3.182 7.217 -3.891 1.00 94.94 90 ASN A C 1
ATOM 751 O O . ASN A 1 90 ? -3.096 6.640 -4.976 1.00 94.94 90 ASN A O 1
ATOM 755 N N . PHE A 1 91 ? -2.333 8.180 -3.531 1.00 94.69 91 PHE A N 1
ATOM 756 C CA . PHE A 1 91 ? -1.171 8.559 -4.327 1.00 94.69 91 PHE A CA 1
ATOM 757 C C . PHE A 1 91 ? -0.192 7.386 -4.488 1.00 94.69 91 PHE A C 1
ATOM 759 O O . PHE A 1 91 ? 0.141 7.020 -5.617 1.00 94.69 91 PHE A O 1
ATOM 766 N N . TYR A 1 92 ? 0.202 6.737 -3.388 1.00 92.38 92 TYR A N 1
ATOM 767 C CA . TYR A 1 92 ? 1.101 5.582 -3.450 1.00 92.38 92 TYR A CA 1
ATOM 768 C C . TYR A 1 92 ? 0.485 4.382 -4.167 1.00 92.38 92 TYR A C 1
ATOM 770 O O . TYR A 1 92 ? 1.183 3.708 -4.917 1.00 92.38 92 TYR A O 1
ATOM 778 N N . LEU A 1 93 ? -0.819 4.132 -4.011 1.00 95.25 93 LEU A N 1
ATOM 779 C CA . LEU A 1 93 ? -1.507 3.074 -4.755 1.00 95.25 93 LEU A CA 1
ATOM 780 C C . LEU A 1 93 ? -1.465 3.327 -6.266 1.00 95.25 93 LEU A C 1
ATOM 782 O O . LEU A 1 93 ? -1.161 2.413 -7.031 1.00 95.25 93 LEU A O 1
ATOM 786 N N . LYS A 1 94 ? -1.699 4.570 -6.708 1.00 93.12 94 LYS A N 1
ATOM 787 C CA . LYS A 1 94 ? -1.564 4.942 -8.126 1.00 93.12 94 LYS A CA 1
ATOM 788 C C . LYS A 1 94 ? -0.136 4.729 -8.631 1.00 93.12 94 LYS A C 1
ATOM 790 O O . LYS A 1 94 ? 0.041 4.160 -9.709 1.00 93.12 94 LYS A O 1
ATOM 795 N N . ALA A 1 95 ? 0.867 5.141 -7.854 1.00 86.88 95 ALA A N 1
ATOM 796 C CA . ALA A 1 95 ? 2.271 4.924 -8.192 1.00 86.88 95 ALA A CA 1
ATOM 797 C C . ALA A 1 95 ? 2.598 3.424 -8.293 1.00 86.88 95 ALA A C 1
ATOM 799 O O . ALA A 1 95 ? 3.157 2.980 -9.294 1.00 86.88 95 ALA A O 1
ATOM 800 N N . LEU A 1 96 ? 2.162 2.620 -7.321 1.00 94.25 96 LEU A N 1
ATOM 801 C CA . LEU A 1 96 ? 2.361 1.172 -7.304 1.00 94.25 96 LEU A CA 1
ATOM 802 C C . LEU A 1 96 ? 1.721 0.487 -8.520 1.00 94.25 96 LEU A C 1
ATOM 804 O O . LEU A 1 96 ? 2.331 -0.396 -9.124 1.00 94.25 96 LEU A O 1
ATOM 808 N N . CYS A 1 97 ? 0.515 0.904 -8.919 1.00 91.69 97 CYS A N 1
ATOM 809 C CA . CYS A 1 97 ? -0.132 0.417 -10.138 1.00 91.69 97 CYS A CA 1
ATOM 810 C C . CYS A 1 97 ? 0.691 0.740 -11.394 1.00 91.69 97 CYS A C 1
ATOM 812 O O . CYS A 1 97 ? 0.864 -0.133 -12.245 1.00 91.69 97 CYS A O 1
ATOM 814 N N . ALA A 1 98 ? 1.219 1.962 -11.508 1.00 86.38 98 ALA A N 1
ATOM 815 C CA . ALA A 1 98 ? 2.050 2.360 -12.643 1.00 86.38 98 ALA A CA 1
ATOM 816 C C . ALA A 1 98 ? 3.359 1.552 -12.713 1.00 86.38 98 ALA A C 1
ATOM 818 O O . ALA A 1 98 ? 3.723 1.066 -13.784 1.00 86.38 98 ALA A O 1
ATOM 819 N N . ILE A 1 99 ? 4.019 1.342 -11.570 1.00 87.50 99 ILE A N 1
ATOM 820 C CA . ILE A 1 99 ? 5.247 0.541 -11.472 1.00 87.50 99 ILE A CA 1
ATOM 821 C C . ILE A 1 99 ? 4.982 -0.925 -11.827 1.00 87.50 99 ILE A C 1
ATOM 823 O O . ILE A 1 99 ? 5.689 -1.490 -12.656 1.00 87.50 99 ILE A O 1
ATOM 827 N N . ASN A 1 100 ? 3.927 -1.539 -11.281 1.00 90.50 100 ASN A N 1
ATOM 828 C CA . ASN A 1 100 ? 3.569 -2.917 -11.634 1.00 90.50 100 ASN A CA 1
ATOM 829 C C . ASN A 1 100 ? 3.234 -3.059 -13.126 1.00 90.50 100 ASN A C 1
ATOM 831 O O . ASN A 1 100 ? 3.599 -4.061 -13.737 1.00 90.50 100 ASN A O 1
ATOM 835 N N . LYS A 1 101 ? 2.589 -2.055 -13.737 1.00 89.06 101 LYS A N 1
ATOM 836 C CA . LYS A 1 101 ? 2.357 -2.043 -15.186 1.00 89.06 101 LYS A CA 1
ATOM 837 C C . LYS A 1 101 ? 3.679 -2.053 -15.958 1.00 89.06 101 LYS A C 1
ATOM 839 O O . LYS A 1 101 ? 3.821 -2.849 -16.878 1.00 89.06 101 LYS A O 1
ATOM 844 N N . LYS A 1 102 ? 4.654 -1.230 -15.557 1.00 85.12 102 LYS A N 1
ATOM 845 C CA . LYS A 1 102 ? 5.985 -1.195 -16.184 1.00 85.12 102 LYS A CA 1
ATOM 846 C C . LYS A 1 102 ? 6.750 -2.505 -16.026 1.00 85.12 102 LYS A C 1
ATOM 848 O O . LYS A 1 102 ? 7.292 -3.001 -17.006 1.00 85.12 102 LYS A O 1
ATOM 853 N N . ILE A 1 103 ? 6.722 -3.102 -14.836 1.00 85.88 103 ILE A N 1
ATOM 854 C CA . ILE A 1 103 ? 7.297 -4.431 -14.591 1.00 85.88 103 ILE A CA 1
ATOM 855 C C . ILE A 1 103 ? 6.684 -5.459 -15.547 1.00 85.88 103 ILE A C 1
ATOM 857 O O . ILE A 1 103 ? 7.422 -6.182 -16.208 1.00 85.88 103 ILE A O 1
ATOM 861 N N . ASN A 1 104 ? 5.354 -5.484 -15.668 1.00 88.06 104 ASN A N 1
ATOM 862 C CA . ASN A 1 104 ? 4.653 -6.413 -16.553 1.00 88.06 104 ASN A CA 1
ATOM 863 C C . ASN A 1 104 ? 4.976 -6.182 -18.038 1.00 88.06 104 ASN A C 1
ATOM 865 O O . ASN A 1 104 ? 5.102 -7.148 -18.785 1.00 88.06 104 ASN A O 1
ATOM 869 N N . GLU A 1 105 ? 5.115 -4.928 -18.479 1.00 85.38 105 GLU A N 1
ATOM 870 C CA . GLU A 1 105 ? 5.551 -4.591 -19.844 1.00 85.38 105 GLU A CA 1
ATOM 871 C C . GLU A 1 105 ? 6.956 -5.151 -20.126 1.00 85.38 105 GLU A C 1
ATOM 873 O O . GLU A 1 105 ? 7.183 -5.769 -21.164 1.00 85.38 105 GLU A O 1
ATOM 878 N N . ILE A 1 106 ? 7.888 -4.991 -19.183 1.00 79.94 106 ILE A N 1
ATOM 879 C CA . ILE A 1 106 ? 9.269 -5.474 -19.314 1.00 79.94 106 ILE A CA 1
ATOM 880 C C . ILE A 1 106 ? 9.329 -7.007 -19.307 1.00 79.94 106 ILE A C 1
ATOM 882 O O . ILE A 1 106 ? 10.054 -7.597 -20.106 1.00 79.94 106 ILE A O 1
ATOM 886 N N . THR A 1 107 ? 8.578 -7.673 -18.427 1.00 82.62 107 THR A N 1
ATOM 887 C CA . THR A 1 107 ? 8.580 -9.142 -18.345 1.00 82.62 107 THR A CA 1
ATOM 888 C C . THR A 1 107 ? 7.864 -9.793 -19.526 1.00 82.62 107 THR A C 1
ATOM 890 O O . THR A 1 107 ? 8.309 -10.839 -19.987 1.00 82.62 107 THR A O 1
ATOM 893 N N . SER A 1 108 ? 6.810 -9.169 -20.063 1.00 79.25 108 SER A N 1
ATOM 894 C CA . SER A 1 108 ? 6.074 -9.695 -21.225 1.00 79.25 108 SER A CA 1
ATOM 895 C C . SER A 1 108 ? 6.845 -9.559 -22.540 1.00 79.25 108 SER A C 1
ATOM 897 O O . SER A 1 108 ? 6.646 -10.371 -23.433 1.00 79.25 108 SER A O 1
ATOM 899 N N . ASN A 1 109 ? 7.731 -8.565 -22.662 1.00 62.03 109 ASN A N 1
ATOM 900 C CA . ASN A 1 109 ? 8.564 -8.356 -23.854 1.00 62.03 109 ASN A CA 1
ATOM 901 C C . ASN A 1 109 ? 9.817 -9.253 -23.908 1.00 62.03 109 ASN A C 1
ATOM 903 O O . ASN A 1 109 ? 10.525 -9.235 -24.912 1.00 62.03 109 ASN A O 1
ATOM 907 N N . ASN A 1 110 ? 10.120 -9.985 -22.831 1.00 54.56 110 ASN A N 1
ATOM 908 C CA . ASN A 1 110 ? 11.278 -10.885 -22.728 1.00 54.56 110 ASN A CA 1
ATOM 909 C C . ASN A 1 110 ? 10.900 -12.379 -22.769 1.00 54.56 110 ASN A C 1
ATOM 911 O O . ASN A 1 110 ? 11.782 -13.222 -22.594 1.00 54.56 110 ASN A O 1
ATOM 915 N N . ASN A 1 111 ? 9.617 -12.692 -22.978 1.00 46.44 111 ASN A N 1
ATOM 916 C CA . ASN A 1 111 ? 9.115 -14.032 -23.301 1.00 46.44 111 ASN A CA 1
ATOM 917 C C . ASN A 1 111 ? 8.908 -14.158 -24.812 1.00 46.44 111 ASN A C 1
ATOM 919 O O . ASN A 1 111 ? 9.124 -15.274 -25.329 1.00 46.44 111 ASN A O 1
#

pLDDT: mean 78.7, std 16.73, range [43.94, 97.62]

Foldseek 3Di:
DDPVVVVCCVVVCVVPDDPPPLVVLVVLLVVLVVVLVVLVVVLCVLVVVLVVLVVVQVVCVVCVVVVPDDDHSDPVVSVVSCVVCVVVNVVSVVVNVVSVVVSCVSVVVVD

Radius of gyration: 22.59 Å; chains: 1; bounding box: 51×26×62 Å

Sequence (111 aa):
MDIIEKCELITSNSLVFNRDTAKNAKIDLEIYNEIKNEIIRELESIINPIIQDYKNYVKGCFYENYLMQQNKINHYEIEKKCNNVKDKINFYLKALCAINKKINEITSNNN